Protein AF-A0A8T4S749-F1 (afdb_monomer)

Secondary structure (DSSP, 8-state):
-HHHHHHHHHHHHHIIIII---HHHHHHHHHHHHHHHHHHHHHHHHHHH--THHHHHHHHHHHHHHHHHHHHS-S--TTHHHHHHHHHHHT--

Structure (mmCIF, N/CA/C/O backbone):
data_AF-A0A8T4S749-F1
#
_entry.id   AF-A0A8T4S749-F1
#
loop_
_atom_site.group_PDB
_atom_site.id
_atom_site.type_symbol
_atom_site.label_atom_id
_atom_site.label_alt_id
_atom_site.label_comp_id
_atom_site.label_asym_id
_atom_site.label_entity_id
_atom_site.label_seq_id
_atom_site.pdbx_PDB_ins_code
_atom_site.Cartn_x
_atom_site.Cartn_y
_atom_site.Cartn_z
_atom_site.occupancy
_atom_site.B_iso_or_equiv
_atom_site.auth_seq_id
_atom_site.auth_comp_id
_atom_site.auth_asym_id
_atom_site.auth_atom_id
_atom_site.pdbx_PDB_model_num
ATOM 1 N N . MET A 1 1 ? 27.292 -13.403 -27.838 1.00 61.62 1 MET A N 1
ATOM 2 C CA . MET A 1 1 ? 27.454 -12.727 -26.529 1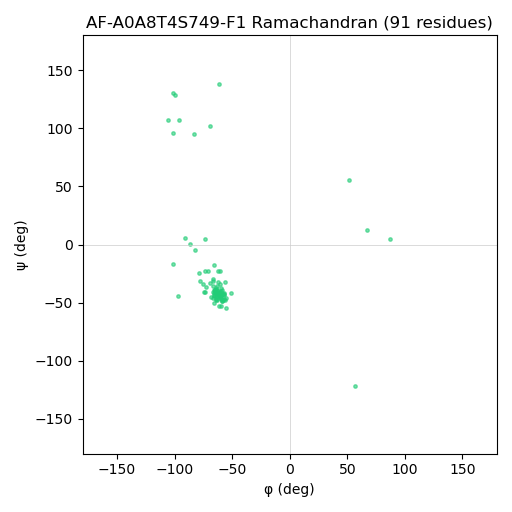.00 61.62 1 MET A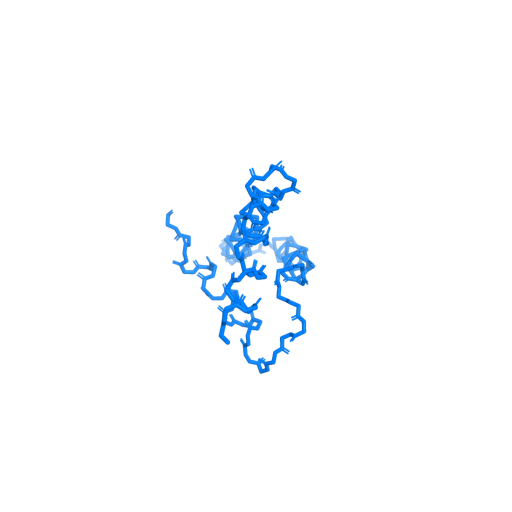 CA 1
ATOM 3 C C . MET A 1 1 ? 27.558 -11.206 -26.689 1.00 61.62 1 MET A C 1
ATOM 5 O O . MET A 1 1 ? 26.763 -10.487 -26.095 1.00 61.62 1 MET A O 1
ATOM 9 N N . GLU A 1 2 ? 28.415 -10.714 -27.589 1.00 74.44 2 GLU A N 1
ATOM 10 C CA . GLU A 1 2 ? 28.630 -9.277 -27.855 1.00 74.44 2 GLU A CA 1
ATOM 11 C C . GLU A 1 2 ? 27.381 -8.474 -28.255 1.00 74.44 2 GLU A C 1
ATOM 13 O O . GLU A 1 2 ? 27.172 -7.374 -27.750 1.00 74.44 2 GLU A O 1
ATOM 18 N N . LYS A 1 3 ? 26.496 -9.018 -29.109 1.00 81.50 3 LYS A N 1
ATOM 19 C CA . LYS A 1 3 ? 25.242 -8.333 -29.498 1.00 81.50 3 LYS A CA 1
ATOM 20 C C . LYS A 1 3 ? 24.321 -8.048 -28.304 1.00 81.50 3 LYS A C 1
ATOM 22 O O . LYS A 1 3 ? 23.644 -7.023 -28.283 1.00 81.50 3 LYS A O 1
ATOM 27 N N . ARG A 1 4 ? 24.304 -8.935 -27.301 1.00 85.19 4 ARG A N 1
ATOM 28 C CA . ARG A 1 4 ? 23.468 -8.785 -26.098 1.00 85.19 4 ARG A CA 1
ATOM 29 C C . ARG A 1 4 ? 24.041 -7.714 -25.171 1.00 85.19 4 ARG A C 1
ATOM 31 O O . ARG A 1 4 ? 23.285 -6.890 -24.673 1.00 85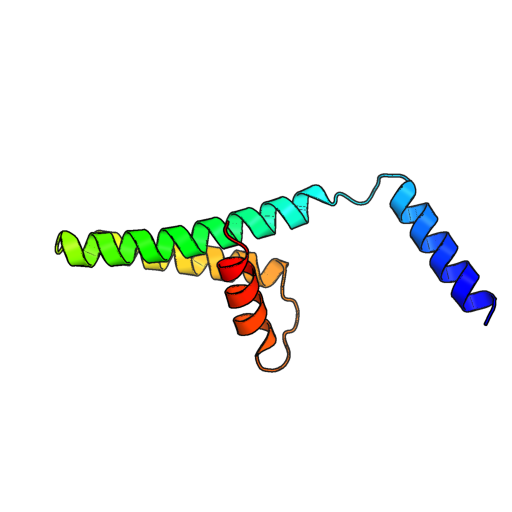.19 4 ARG A O 1
ATOM 38 N N . ILE A 1 5 ? 25.366 -7.690 -25.019 1.00 88.94 5 ILE A N 1
ATOM 39 C CA . ILE A 1 5 ? 26.089 -6.673 -24.244 1.00 88.94 5 ILE A CA 1
ATOM 40 C C . ILE A 1 5 ? 25.915 -5.287 -24.883 1.00 88.94 5 ILE A C 1
ATOM 42 O O . ILE A 1 5 ? 25.512 -4.353 -24.198 1.00 88.94 5 ILE A O 1
ATOM 46 N N . LYS A 1 6 ? 26.086 -5.160 -26.207 1.00 91.00 6 LYS A N 1
ATOM 47 C CA . LYS A 1 6 ? 25.843 -3.898 -26.934 1.00 91.00 6 LYS A CA 1
ATOM 48 C C . LYS A 1 6 ? 24.404 -3.392 -26.789 1.00 91.00 6 LYS A C 1
ATOM 50 O O . LYS A 1 6 ? 24.198 -2.195 -26.625 1.00 91.00 6 LYS A O 1
ATOM 55 N N . LYS A 1 7 ? 23.408 -4.287 -26.807 1.00 91.44 7 LYS A N 1
ATOM 56 C CA . LYS A 1 7 ? 21.997 -3.920 -26.583 1.00 91.44 7 LYS A CA 1
ATOM 57 C C . LYS A 1 7 ? 21.768 -3.359 -25.175 1.00 91.44 7 LYS A C 1
ATOM 59 O O . LYS A 1 7 ? 21.061 -2.368 -25.029 1.00 91.44 7 LYS A O 1
ATOM 64 N N . TRP A 1 8 ? 22.372 -3.973 -24.158 1.00 88.88 8 TRP A N 1
ATOM 65 C CA . TRP A 1 8 ? 22.305 -3.487 -22.777 1.00 88.88 8 TRP A CA 1
ATOM 66 C C . TRP A 1 8 ? 23.000 -2.136 -22.597 1.00 88.88 8 TRP A C 1
ATOM 68 O O . TRP A 1 8 ? 22.412 -1.243 -21.998 1.00 88.88 8 TRP A O 1
ATOM 78 N N . LEU A 1 9 ? 24.194 -1.961 -23.172 1.00 88.31 9 LEU A N 1
ATOM 79 C CA . LEU A 1 9 ? 24.923 -0.689 -23.140 1.00 88.31 9 LEU A CA 1
ATOM 80 C C . LEU A 1 9 ? 24.120 0.443 -23.788 1.00 88.31 9 LEU A C 1
ATOM 82 O O . LEU A 1 9 ? 23.985 1.507 -23.196 1.00 88.31 9 LEU A O 1
ATOM 86 N N . LYS A 1 10 ? 23.500 0.185 -24.945 1.00 87.56 10 LYS A N 1
ATOM 87 C CA . LYS A 1 10 ? 22.642 1.165 -25.620 1.00 87.56 10 LYS A CA 1
ATOM 88 C C . LYS A 1 10 ? 21.429 1.559 -24.770 1.00 87.56 10 LYS A C 1
ATOM 90 O O . LYS A 1 10 ? 21.116 2.738 -24.661 1.00 87.56 10 LYS A O 1
ATOM 95 N N . LYS A 1 11 ? 20.787 0.588 -24.110 1.00 81.44 11 LYS A N 1
ATOM 96 C CA . LYS A 1 11 ? 19.668 0.853 -23.193 1.00 81.44 11 LYS A CA 1
ATOM 97 C C . LYS A 1 11 ? 20.119 1.660 -21.968 1.00 81.44 11 LYS A C 1
ATOM 99 O O . LYS A 1 11 ? 19.416 2.568 -21.545 1.00 81.44 11 LYS A O 1
ATOM 104 N N . ALA A 1 12 ? 21.300 1.367 -21.423 1.00 83.12 12 ALA A N 1
ATOM 105 C CA . ALA A 1 12 ? 21.877 2.127 -20.316 1.00 83.12 12 ALA A CA 1
ATOM 106 C C . ALA A 1 12 ? 22.217 3.575 -20.718 1.00 83.12 12 ALA A C 1
ATOM 108 O O . ALA A 1 12 ? 21.974 4.500 -19.947 1.00 83.12 12 ALA A O 1
ATOM 109 N N . GLU A 1 13 ? 22.733 3.790 -21.930 1.00 83.25 13 GLU A N 1
ATOM 110 C CA . GLU A 1 13 ? 22.954 5.131 -22.485 1.00 83.25 13 GLU A CA 1
ATOM 111 C C . GLU A 1 13 ? 21.645 5.893 -22.721 1.00 83.25 13 GLU A C 1
ATOM 113 O O . GLU A 1 13 ? 21.583 7.089 -22.453 1.00 83.25 13 GLU A O 1
ATOM 118 N N . GLU A 1 14 ? 20.590 5.224 -23.189 1.00 79.00 14 GLU A N 1
ATOM 119 C CA . GLU A 1 14 ? 19.259 5.823 -23.358 1.00 79.00 14 GLU A CA 1
ATOM 120 C C . GLU A 1 14 ? 18.649 6.258 -22.017 1.00 79.00 14 GLU A C 1
ATOM 122 O O . GLU A 1 14 ? 18.089 7.349 -21.933 1.00 79.00 14 GLU A O 1
ATOM 127 N N . VAL A 1 15 ? 18.829 5.470 -20.951 1.00 75.12 15 VAL A N 1
ATOM 128 C CA . VAL A 1 15 ? 18.414 5.840 -19.585 1.00 75.12 15 VAL A CA 1
ATOM 129 C C . VAL A 1 15 ? 19.220 7.034 -19.061 1.00 75.12 15 VAL A C 1
ATOM 131 O O . VAL A 1 15 ? 18.648 7.964 -18.497 1.00 75.12 15 VAL A O 1
ATOM 134 N N . LYS A 1 16 ? 20.538 7.068 -19.309 1.00 73.00 16 LYS A N 1
ATOM 135 C CA . LYS A 1 16 ? 21.408 8.195 -18.922 1.00 73.00 16 LYS A CA 1
ATOM 136 C C . LYS A 1 16 ? 21.045 9.521 -19.595 1.00 73.00 16 LYS A C 1
ATOM 138 O O . LYS A 1 16 ? 21.388 10.568 -19.060 1.00 73.00 16 LYS A O 1
ATOM 143 N N . LYS A 1 17 ? 20.358 9.502 -20.743 1.00 75.50 17 LYS A N 1
ATOM 144 C CA . LYS A 1 17 ? 19.946 10.714 -21.477 1.00 75.50 17 LYS A CA 1
ATOM 145 C C . LYS A 1 17 ? 18.788 11.487 -20.824 1.00 75.50 17 LYS A C 1
ATOM 147 O O . LYS A 1 17 ? 18.346 12.473 -21.399 1.00 75.50 17 LYS A O 1
ATOM 152 N N . GLY A 1 18 ? 18.324 11.084 -19.638 1.00 60.72 18 GLY A N 1
ATOM 153 C CA . GLY A 1 18 ? 17.464 11.912 -18.779 1.00 60.72 18 GLY A CA 1
ATOM 154 C C . GLY A 1 18 ? 15.960 11.815 -19.043 1.00 60.72 18 GLY A C 1
ATOM 155 O O . GLY A 1 18 ? 15.190 12.506 -18.391 1.00 60.72 18 GLY A O 1
ATOM 156 N N . ASN A 1 19 ? 15.520 10.938 -19.950 1.00 62.56 19 ASN A N 1
ATOM 157 C CA . ASN A 1 19 ? 14.094 10.759 -20.259 1.00 62.56 19 ASN A CA 1
ATOM 158 C C . ASN A 1 19 ? 13.373 9.750 -19.343 1.00 62.56 19 ASN A C 1
ATOM 160 O O . ASN A 1 19 ? 12.185 9.498 -19.543 1.00 62.56 19 ASN A O 1
ATOM 164 N N . LEU A 1 20 ? 14.070 9.141 -18.375 1.00 68.25 20 LEU A N 1
ATOM 165 C CA . LEU A 1 20 ? 13.475 8.215 -17.411 1.00 68.25 20 LEU A CA 1
ATOM 166 C C . LEU A 1 20 ? 13.361 8.900 -16.047 1.00 68.25 20 LEU A C 1
ATOM 168 O O . LEU A 1 20 ? 14.362 9.104 -15.363 1.00 68.25 20 LEU A O 1
ATOM 172 N N . ASP A 1 21 ? 12.136 9.252 -15.674 1.00 69.56 21 ASP A N 1
ATOM 173 C CA . ASP A 1 21 ? 11.831 9.880 -14.393 1.00 69.56 21 ASP A CA 1
ATOM 174 C C . ASP A 1 21 ? 11.691 8.819 -13.294 1.00 69.56 21 ASP A C 1
ATOM 176 O O . ASP A 1 21 ? 10.631 8.216 -13.123 1.00 69.56 21 ASP A O 1
ATOM 180 N N . LEU A 1 22 ? 12.790 8.579 -12.579 1.00 73.50 22 LEU A N 1
ATOM 181 C CA . LEU A 1 22 ? 12.857 7.624 -11.470 1.00 73.50 22 LEU A CA 1
ATOM 182 C C . LEU A 1 22 ? 12.098 8.111 -10.224 1.00 73.50 22 LEU A C 1
ATOM 184 O O . LEU A 1 22 ? 11.663 7.289 -9.422 1.00 73.50 22 LEU A O 1
ATOM 188 N N . SER A 1 23 ? 11.893 9.426 -10.083 1.00 83.00 23 SER A N 1
ATOM 189 C CA . SER A 1 23 ? 11.259 10.011 -8.894 1.00 83.00 23 SER A CA 1
ATOM 190 C C . SER A 1 23 ? 9.789 9.613 -8.763 1.00 83.00 23 SER A C 1
ATOM 192 O O . SER A 1 23 ? 9.285 9.408 -7.664 1.00 83.00 23 SER A O 1
ATOM 194 N N . ARG A 1 24 ? 9.104 9.397 -9.891 1.00 85.38 24 ARG A N 1
ATOM 195 C CA . ARG A 1 24 ? 7.682 9.024 -9.909 1.00 85.38 24 ARG A CA 1
ATOM 196 C C . ARG A 1 24 ? 7.398 7.672 -9.266 1.00 85.38 24 ARG A C 1
ATOM 198 O O . ARG A 1 24 ? 6.354 7.515 -8.633 1.00 85.38 24 ARG A O 1
ATOM 205 N N . ASP A 1 25 ? 8.286 6.701 -9.457 1.00 86.44 25 ASP A N 1
ATOM 206 C CA . ASP A 1 25 ? 8.120 5.359 -8.894 1.00 86.44 25 ASP A CA 1
ATOM 207 C C . ASP A 1 25 ? 8.488 5.337 -7.399 1.00 86.44 25 ASP A C 1
ATOM 209 O O . ASP A 1 25 ? 7.864 4.620 -6.609 1.00 86.44 25 ASP A O 1
ATOM 213 N N . GLU A 1 26 ? 9.437 6.181 -6.987 1.00 89.69 26 GLU A N 1
ATOM 214 C CA . GLU A 1 26 ? 9.758 6.428 -5.577 1.00 89.69 26 GLU A CA 1
ATOM 215 C C . GLU A 1 26 ? 8.582 7.103 -4.852 1.00 89.69 26 GLU A C 1
ATOM 217 O O . GLU A 1 26 ? 8.107 6.584 -3.839 1.00 89.69 26 GLU A O 1
ATOM 222 N N . ASP A 1 27 ? 8.031 8.180 -5.417 1.00 93.00 27 ASP A N 1
ATOM 223 C CA . ASP A 1 27 ? 6.853 8.882 -4.893 1.00 93.00 27 ASP A CA 1
ATOM 224 C C . ASP A 1 27 ? 5.650 7.945 -4.756 1.00 93.00 27 ASP A C 1
ATOM 226 O O . ASP A 1 27 ? 4.937 7.959 -3.747 1.00 93.00 27 ASP A O 1
ATOM 230 N N . LEU A 1 28 ? 5.426 7.087 -5.757 1.00 93.81 28 LEU A N 1
ATOM 231 C CA . LEU A 1 28 ? 4.374 6.075 -5.715 1.00 93.81 28 LEU A CA 1
ATOM 232 C C . LEU A 1 28 ? 4.586 5.090 -4.558 1.00 93.81 28 LEU A C 1
ATOM 234 O O . LEU A 1 28 ? 3.625 4.748 -3.862 1.00 93.81 28 LEU A O 1
ATOM 238 N N . SER A 1 29 ? 5.825 4.650 -4.338 1.00 93.38 29 SER A N 1
ATOM 239 C CA . SER A 1 29 ? 6.177 3.725 -3.258 1.00 93.38 29 SER A CA 1
ATOM 240 C C . SER A 1 29 ? 5.920 4.355 -1.887 1.00 93.38 29 SER A C 1
ATOM 242 O O . SER A 1 29 ? 5.222 3.761 -1.062 1.00 93.38 29 SER A O 1
ATOM 244 N N . ILE A 1 30 ? 6.372 5.597 -1.682 1.00 94.19 30 ILE A N 1
ATOM 245 C CA . ILE A 1 30 ? 6.146 6.370 -0.450 1.00 94.19 30 ILE A CA 1
ATOM 246 C C . ILE A 1 30 ? 4.648 6.604 -0.221 1.00 94.19 30 ILE A C 1
ATOM 248 O O . ILE A 1 30 ? 4.147 6.441 0.894 1.00 94.19 30 ILE A O 1
ATOM 252 N N . ALA A 1 31 ? 3.892 6.933 -1.270 1.00 95.44 31 ALA A N 1
ATOM 253 C CA . ALA A 1 31 ? 2.450 7.115 -1.164 1.00 95.44 31 ALA A CA 1
ATOM 254 C C . ALA A 1 31 ? 1.743 5.827 -0.706 1.00 95.44 31 ALA A C 1
ATOM 256 O O . ALA A 1 31 ? 0.877 5.879 0.169 1.00 95.44 31 ALA A O 1
ATOM 257 N N . ILE A 1 32 ? 2.109 4.663 -1.259 1.00 96.00 32 ILE A N 1
ATOM 258 C CA . ILE A 1 32 ? 1.556 3.355 -0.859 1.00 96.00 32 ILE A CA 1
ATOM 259 C C . ILE A 1 32 ? 1.903 3.031 0.593 1.00 96.00 32 ILE A C 1
ATOM 261 O O . ILE A 1 32 ? 1.017 2.601 1.333 1.00 96.00 32 ILE A O 1
ATOM 265 N N . MET A 1 33 ? 3.149 3.270 1.003 1.00 95.75 33 MET A N 1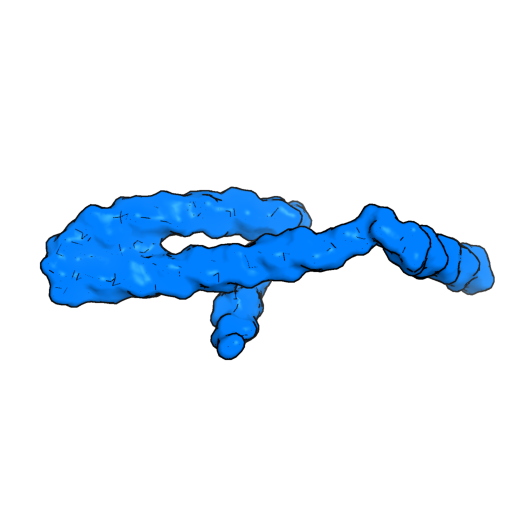
ATOM 266 C CA . MET A 1 33 ? 3.609 3.119 2.385 1.00 95.75 33 MET A CA 1
ATOM 267 C C . MET A 1 33 ? 2.739 3.948 3.340 1.00 95.75 33 MET A C 1
ATOM 269 O O . MET A 1 33 ? 2.075 3.397 4.219 1.00 95.75 33 MET A O 1
ATOM 273 N N . ASN A 1 34 ? 2.611 5.249 3.081 1.00 95.81 34 ASN A N 1
ATOM 274 C CA . ASN A 1 34 ? 1.795 6.149 3.895 1.00 95.81 34 ASN A CA 1
ATOM 275 C C . ASN A 1 34 ? 0.319 5.730 3.949 1.00 95.81 34 ASN A C 1
ATOM 277 O O . ASN A 1 34 ? -0.312 5.825 5.000 1.00 95.81 34 ASN A O 1
ATOM 281 N N . MET A 1 35 ? -0.243 5.223 2.849 1.00 97.38 35 MET A N 1
ATOM 282 C CA . MET A 1 35 ? -1.614 4.706 2.842 1.00 97.38 35 MET A CA 1
ATOM 283 C C . MET A 1 35 ? -1.784 3.467 3.730 1.00 97.38 35 MET A C 1
ATOM 285 O O . MET A 1 35 ? -2.799 3.369 4.415 1.00 97.38 35 MET A O 1
ATOM 289 N N . VAL A 1 36 ? -0.813 2.544 3.767 1.00 96.38 36 VAL A N 1
ATOM 290 C CA . VAL A 1 36 ? -0.843 1.407 4.708 1.00 96.38 36 VAL A CA 1
ATOM 291 C C . VAL A 1 36 ? -0.852 1.912 6.152 1.00 96.38 36 VAL A C 1
ATOM 293 O O . VAL A 1 36 ? -1.692 1.474 6.936 1.00 96.38 36 VAL A O 1
ATOM 296 N N . SER A 1 37 ? 0.006 2.881 6.481 1.00 96.00 37 SER A N 1
ATOM 297 C CA . SER A 1 37 ? 0.027 3.504 7.810 1.00 96.00 37 SER A CA 1
ATOM 298 C C . SER A 1 37 ? -1.304 4.167 8.162 1.00 96.00 37 SER A C 1
ATOM 300 O O . SER A 1 37 ? -1.800 3.998 9.273 1.00 96.00 37 SER A O 1
ATOM 302 N N . LEU A 1 38 ? -1.926 4.893 7.230 1.00 97.44 38 LEU A N 1
ATOM 303 C CA . LEU A 1 38 ? -3.234 5.517 7.454 1.00 97.44 38 LEU A CA 1
ATOM 304 C C . LEU A 1 38 ? -4.331 4.483 7.736 1.00 97.44 38 LEU A C 1
ATOM 306 O O . LEU A 1 38 ? -5.157 4.707 8.618 1.00 97.44 38 LEU A O 1
ATOM 310 N N . GLU A 1 39 ? -4.340 3.347 7.030 1.00 97.62 39 GLU A N 1
ATOM 311 C CA . GLU A 1 39 ? -5.293 2.262 7.303 1.00 97.62 39 GLU A CA 1
ATOM 312 C C . GLU A 1 39 ? -5.190 1.765 8.753 1.00 97.62 39 GLU A C 1
ATOM 314 O O . GLU A 1 39 ? -6.214 1.571 9.408 1.00 97.62 39 GLU A O 1
ATOM 319 N N . GLU A 1 40 ? -3.973 1.592 9.269 1.00 96.38 40 GLU A N 1
ATOM 320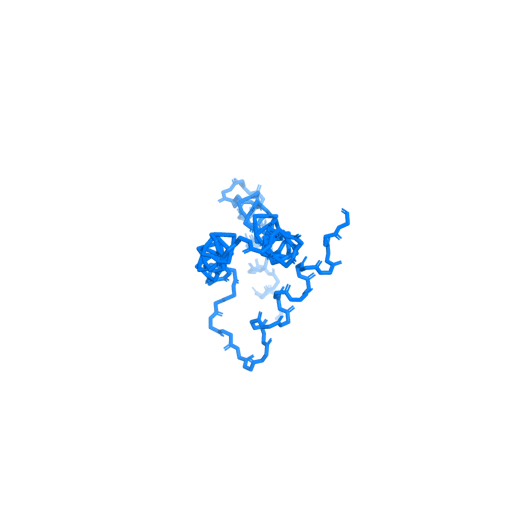 C CA . GLU A 1 40 ? -3.731 1.175 10.653 1.00 96.38 40 GLU A CA 1
ATOM 321 C C . GLU A 1 40 ? -4.183 2.244 11.662 1.00 96.38 40 GLU A C 1
ATOM 323 O O . GLU A 1 40 ? -4.915 1.946 12.610 1.00 96.38 40 GLU A O 1
ATOM 328 N N . HIS A 1 41 ? -3.835 3.512 11.422 1.00 97.62 41 HIS A N 1
ATOM 329 C CA . HIS A 1 41 ? -4.225 4.620 12.297 1.00 97.62 41 HIS A CA 1
ATOM 330 C C . HIS A 1 41 ? -5.742 4.802 12.361 1.00 97.62 41 HIS A C 1
ATOM 332 O O . HIS A 1 41 ? -6.291 4.988 13.451 1.00 97.62 41 HIS A O 1
ATOM 338 N N . PHE A 1 42 ? -6.442 4.716 11.229 1.00 98.56 42 PHE A N 1
ATOM 339 C CA . PHE A 1 42 ? -7.900 4.802 11.212 1.00 98.56 42 PHE A CA 1
ATOM 340 C C . PHE A 1 42 ? -8.553 3.630 11.938 1.00 98.56 42 PHE A C 1
ATOM 342 O O . PHE A 1 42 ? -9.500 3.845 12.693 1.00 98.56 42 PHE A O 1
ATOM 349 N N . TYR A 1 43 ? -8.019 2.416 11.783 1.00 98.31 43 TYR A N 1
ATOM 350 C CA . TYR A 1 43 ? -8.511 1.255 12.518 1.00 98.31 43 TYR A CA 1
ATOM 351 C C . TYR A 1 43 ? -8.380 1.461 14.029 1.00 98.31 43 TYR A C 1
ATOM 353 O O . TYR A 1 43 ? -9.366 1.363 14.761 1.00 98.31 43 TYR A O 1
ATOM 361 N N . PHE A 1 44 ? -7.187 1.816 14.510 1.00 98.38 44 PHE A N 1
ATOM 362 C CA . PHE A 1 44 ? -6.978 2.050 15.938 1.00 98.38 44 PHE A CA 1
ATOM 363 C C . PHE A 1 44 ? -7.801 3.217 16.469 1.00 98.38 44 PHE A C 1
ATOM 365 O O . PHE A 1 44 ? -8.285 3.152 17.596 1.00 98.38 44 PHE A O 1
ATOM 372 N N . THR A 1 45 ? -7.988 4.270 15.676 1.00 98.50 45 THR A N 1
ATOM 373 C CA . THR A 1 45 ? -8.822 5.408 16.073 1.00 98.50 45 THR A CA 1
ATOM 374 C C . THR A 1 45 ? -10.283 4.990 16.204 1.00 98.50 45 THR A C 1
ATOM 376 O O . THR A 1 45 ? -10.902 5.315 17.216 1.00 98.50 45 THR A O 1
ATOM 379 N N . ALA A 1 46 ? -10.818 4.203 15.264 1.00 98.44 46 ALA A N 1
ATOM 380 C CA . ALA A 1 46 ? -12.161 3.635 15.375 1.00 98.44 46 ALA A CA 1
ATOM 381 C C . ALA A 1 46 ? -12.313 2.814 16.664 1.00 98.44 46 ALA A C 1
ATOM 383 O O . ALA A 1 46 ? -13.240 3.043 17.431 1.00 98.44 46 ALA A O 1
ATOM 384 N N . MET A 1 47 ? -11.358 1.924 16.955 1.00 98.12 47 MET A N 1
ATOM 385 C CA . MET A 1 47 ? -11.410 1.067 18.147 1.00 98.12 47 MET A CA 1
ATOM 386 C C . MET A 1 47 ? -11.283 1.849 19.459 1.00 98.12 47 MET A C 1
ATOM 388 O O . MET A 1 47 ? -11.924 1.503 20.445 1.00 98.12 47 MET A O 1
ATOM 392 N N . LYS A 1 48 ? -10.475 2.915 19.484 1.00 98.44 48 LYS A N 1
ATOM 393 C CA . LYS A 1 48 ? -10.297 3.764 20.673 1.00 98.44 48 LYS A CA 1
ATOM 394 C C . LYS A 1 48 ? -11.481 4.694 20.926 1.00 98.44 48 LYS A C 1
ATOM 396 O O . LYS A 1 48 ? -11.760 5.013 22.074 1.00 98.44 48 LYS A O 1
ATOM 401 N N . THR A 1 49 ? -12.128 5.174 19.865 1.00 98.19 49 THR A N 1
ATOM 402 C CA . THR A 1 49 ? -13.181 6.200 19.959 1.00 98.19 49 THR A CA 1
ATOM 403 C C . THR A 1 49 ? -14.594 5.636 19.853 1.00 98.19 49 THR A C 1
ATOM 405 O O . THR A 1 49 ? -15.542 6.336 20.191 1.00 98.19 49 THR A O 1
ATOM 408 N N . GLY A 1 50 ? -14.752 4.405 19.360 1.00 98.06 50 GLY A N 1
ATOM 409 C CA . GLY A 1 50 ? -16.051 3.824 19.016 1.00 98.06 50 GLY A CA 1
ATOM 410 C C . GLY A 1 50 ? -16.738 4.505 17.826 1.00 98.06 50 GLY A C 1
ATOM 411 O O . GLY A 1 50 ? -17.929 4.304 17.621 1.00 98.06 50 GLY A O 1
ATOM 412 N N . ASN A 1 51 ? -16.027 5.346 17.065 1.00 97.88 51 ASN A N 1
ATOM 413 C CA . ASN A 1 51 ? -16.592 6.079 15.936 1.00 97.88 51 ASN A CA 1
ATOM 414 C C . ASN A 1 51 ? -16.323 5.351 14.611 1.00 97.88 51 ASN A C 1
ATOM 416 O O . ASN A 1 51 ? -15.208 5.379 14.080 1.00 97.88 51 ASN A O 1
ATOM 420 N N . ASP A 1 52 ? -17.375 4.761 14.047 1.00 97.69 52 ASP A N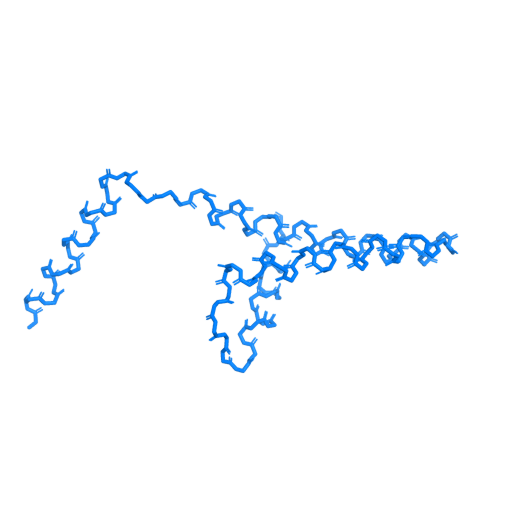 1
ATOM 421 C CA . ASP A 1 52 ? -17.312 3.979 12.809 1.00 97.69 52 ASP A CA 1
ATOM 422 C C . ASP A 1 52 ? -16.958 4.800 11.560 1.00 97.69 52 ASP A C 1
ATOM 424 O O . ASP A 1 52 ? -16.472 4.231 10.582 1.00 97.69 52 ASP A O 1
ATOM 428 N N . ASN A 1 53 ? -17.081 6.134 11.589 1.00 98.12 53 ASN A N 1
ATOM 429 C CA . ASN A 1 53 ? -16.675 6.985 10.461 1.00 98.12 53 ASN A CA 1
ATOM 430 C C . ASN A 1 53 ? -15.199 6.772 10.080 1.00 98.12 53 ASN A C 1
ATOM 432 O O . ASN A 1 53 ? -14.840 6.830 8.902 1.00 98.12 53 ASN A O 1
ATOM 436 N N . TYR A 1 54 ? -14.334 6.466 11.053 1.00 98.44 54 TYR A N 1
ATOM 437 C CA . TYR A 1 54 ? -12.931 6.155 10.777 1.00 98.44 54 TYR A CA 1
ATOM 438 C C . TYR A 1 54 ? -12.766 4.843 9.992 1.00 98.44 54 TYR A C 1
ATOM 440 O O . TYR A 1 54 ? -11.847 4.729 9.182 1.00 98.44 54 TYR A O 1
ATOM 448 N N . LEU A 1 55 ? -13.670 3.869 10.148 1.00 98.44 55 LEU A N 1
ATOM 449 C CA . LEU A 1 55 ? -13.661 2.647 9.339 1.00 98.44 55 LEU A CA 1
ATOM 450 C C . LEU A 1 55 ? -14.043 2.931 7.882 1.00 98.44 55 LEU A C 1
ATOM 452 O O . LEU A 1 55 ? -13.508 2.294 6.973 1.00 98.44 55 LEU A O 1
ATOM 456 N N . ASP A 1 56 ? -14.915 3.905 7.630 1.00 98.19 56 ASP A N 1
ATOM 457 C CA . ASP A 1 56 ? -15.256 4.324 6.267 1.00 98.19 56 ASP A CA 1
ATOM 458 C C . ASP A 1 56 ? -14.118 5.109 5.598 1.00 98.19 56 ASP A C 1
ATOM 460 O O . ASP A 1 56 ? -13.810 4.889 4.418 1.00 98.19 56 ASP A O 1
ATOM 464 N N . MET A 1 57 ? -13.400 5.939 6.363 1.00 98.19 57 MET A N 1
ATOM 465 C CA . MET A 1 57 ? -12.150 6.561 5.905 1.00 98.19 57 MET A CA 1
ATOM 466 C C . MET A 1 57 ? -11.092 5.504 5.565 1.00 98.19 57 MET A C 1
ATOM 468 O O . MET A 1 57 ? -10.490 5.548 4.490 1.00 98.19 57 MET A O 1
ATOM 472 N N . LEU A 1 58 ? -10.919 4.500 6.428 1.00 98.44 58 LEU A N 1
ATOM 473 C CA . LEU A 1 58 ? -10.029 3.363 6.197 1.00 98.44 58 LEU A CA 1
ATOM 474 C C . LEU A 1 58 ? -10.379 2.620 4.905 1.00 98.44 58 LEU A C 1
ATOM 476 O O . LEU A 1 58 ? -9.487 2.340 4.102 1.00 98.44 58 LEU A O 1
ATOM 480 N N . LYS A 1 59 ? -11.662 2.314 4.668 1.00 98.38 59 LYS A N 1
ATOM 481 C CA . LYS A 1 59 ? -12.108 1.665 3.422 1.00 98.38 59 LYS A CA 1
ATOM 482 C C . LYS A 1 59 ? -11.729 2.508 2.206 1.00 98.38 59 LYS A C 1
ATOM 484 O O . LYS A 1 59 ? -11.225 1.960 1.227 1.00 98.38 59 LYS A O 1
ATOM 489 N N . SER A 1 60 ? -11.918 3.823 2.283 1.00 98.19 60 SER A N 1
ATOM 490 C CA . SER A 1 60 ? -11.592 4.757 1.200 1.00 98.19 60 SER A CA 1
ATOM 491 C C . SER A 1 60 ? -10.093 4.771 0.884 1.00 98.19 60 SER A C 1
ATOM 493 O O . SER A 1 60 ? -9.704 4.605 -0.275 1.00 98.19 60 SER A O 1
ATOM 495 N N . ILE A 1 61 ? -9.240 4.870 1.910 1.00 98.38 61 ILE A N 1
ATOM 496 C CA . ILE A 1 61 ? -7.782 4.783 1.741 1.00 98.38 61 ILE A CA 1
ATOM 497 C C . ILE A 1 61 ? -7.370 3.426 1.179 1.00 98.38 61 ILE A C 1
ATOM 499 O O . ILE A 1 61 ? -6.556 3.370 0.260 1.00 98.38 61 ILE A O 1
ATOM 503 N N . ARG A 1 62 ? -7.976 2.331 1.647 1.00 98.38 62 ARG A N 1
ATOM 504 C CA . ARG A 1 62 ? -7.676 0.990 1.140 1.00 98.38 62 ARG A CA 1
ATOM 505 C C . ARG A 1 62 ? -7.961 0.845 -0.347 1.00 98.38 62 ARG A C 1
ATOM 507 O O . ARG A 1 62 ? -7.156 0.250 -1.064 1.00 98.38 62 ARG A O 1
ATOM 514 N N . GLN A 1 63 ? -9.066 1.407 -0.833 1.00 98.38 63 GLN A N 1
ATOM 515 C CA . GLN A 1 63 ? -9.366 1.409 -2.266 1.00 98.38 63 GLN A CA 1
ATOM 516 C C . GLN A 1 63 ? -8.343 2.227 -3.061 1.00 98.38 63 GLN A C 1
ATOM 518 O O . GLN A 1 63 ? -7.888 1.787 -4.122 1.00 98.38 63 GLN A O 1
ATOM 523 N N . LEU A 1 64 ? -7.921 3.379 -2.533 1.00 98.00 64 LEU A N 1
ATOM 524 C CA . LEU A 1 64 ? -6.878 4.189 -3.156 1.00 98.00 64 LEU A CA 1
ATOM 525 C C . LEU A 1 64 ? -5.532 3.450 -3.194 1.00 98.00 64 LEU A C 1
ATOM 527 O O . LEU A 1 64 ? -4.903 3.402 -4.253 1.00 98.00 64 LEU A O 1
ATOM 531 N N . ARG A 1 65 ? -5.136 2.793 -2.096 1.00 97.69 65 ARG A N 1
ATOM 532 C CA . ARG A 1 65 ? -3.919 1.973 -2.024 1.00 97.69 65 ARG A CA 1
ATOM 533 C C . ARG A 1 65 ? -3.944 0.857 -3.053 1.00 97.69 65 ARG A C 1
ATOM 535 O O . ARG A 1 65 ? -2.963 0.681 -3.764 1.00 97.69 65 ARG A O 1
ATOM 542 N N . ILE A 1 66 ? -5.053 0.121 -3.169 1.00 96.50 66 ILE A N 1
ATOM 543 C CA . ILE A 1 66 ? -5.205 -0.939 -4.176 1.00 96.50 66 ILE A CA 1
ATOM 544 C C . ILE A 1 66 ? -5.012 -0.356 -5.578 1.00 96.50 66 ILE A C 1
ATOM 546 O O . ILE A 1 66 ? -4.242 -0.901 -6.365 1.00 96.50 66 ILE A O 1
ATOM 550 N N . LYS A 1 67 ? -5.661 0.773 -5.888 1.00 97.00 67 LYS A N 1
ATOM 551 C CA . LYS A 1 67 ? -5.532 1.444 -7.19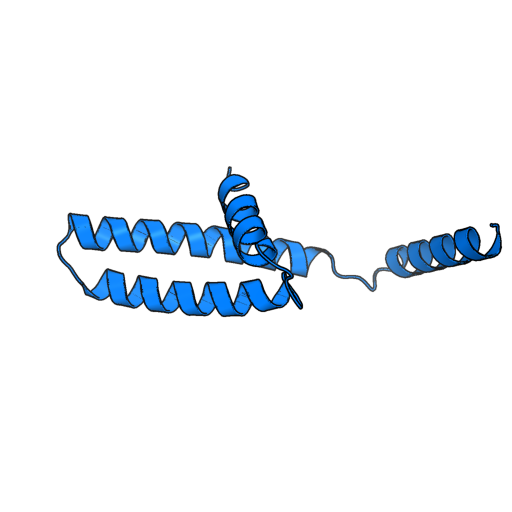0 1.00 97.00 67 LYS A CA 1
ATOM 552 C C . LYS A 1 67 ? -4.091 1.865 -7.489 1.00 97.00 67 LYS A C 1
ATOM 554 O O . LYS A 1 67 ? -3.659 1.726 -8.630 1.00 97.00 67 LYS A O 1
ATOM 559 N N . MET A 1 68 ? -3.360 2.369 -6.496 1.00 96.56 68 MET A N 1
ATOM 560 C CA . MET A 1 68 ? -1.959 2.765 -6.661 1.00 96.56 68 MET A CA 1
ATOM 561 C C . MET A 1 68 ? -1.025 1.559 -6.764 1.00 96.56 68 MET A C 1
ATOM 563 O O . MET A 1 68 ? -0.172 1.537 -7.644 1.00 96.56 68 MET A O 1
ATOM 567 N N . LEU A 1 69 ? -1.241 0.510 -5.969 1.00 95.50 69 LEU A N 1
ATOM 568 C CA . LEU A 1 69 ? -0.438 -0.712 -6.015 1.00 95.50 69 LEU A CA 1
ATOM 569 C C . LEU A 1 69 ? -0.548 -1.425 -7.373 1.00 95.50 69 LEU A C 1
ATOM 571 O O . LEU A 1 69 ? 0.454 -1.943 -7.853 1.00 95.50 69 LEU A O 1
ATOM 575 N N . LYS A 1 70 ? -1.705 -1.351 -8.058 1.00 95.44 70 LYS A N 1
ATOM 576 C CA . LYS A 1 70 ? -1.868 -1.850 -9.445 1.00 95.44 70 LYS A CA 1
ATOM 577 C C . LYS A 1 70 ? -0.946 -1.168 -10.457 1.00 95.44 70 LYS A C 1
ATOM 579 O O . LYS A 1 70 ? -0.721 -1.725 -11.525 1.00 95.44 70 LYS A O 1
ATOM 584 N N . LYS A 1 71 ? -0.454 0.041 -10.165 1.00 93.75 71 LYS A N 1
ATOM 585 C CA . LYS A 1 71 ? 0.507 0.736 -11.033 1.00 93.75 71 LYS A CA 1
ATOM 586 C C . LYS A 1 71 ? 1.929 0.203 -10.870 1.00 93.75 71 LYS A C 1
ATOM 588 O O . LYS A 1 71 ? 2.711 0.340 -11.798 1.00 93.75 71 LYS A O 1
ATOM 593 N N . MET A 1 72 ? 2.239 -0.383 -9.713 1.00 91.00 72 MET A N 1
ATOM 594 C CA . MET A 1 72 ? 3.562 -0.917 -9.389 1.00 91.00 72 MET A CA 1
ATOM 595 C C . MET A 1 72 ? 3.649 -2.426 -9.648 1.00 91.00 72 MET A C 1
ATOM 597 O O . MET A 1 72 ? 4.613 -2.903 -10.233 1.00 91.00 72 MET A O 1
ATOM 601 N N . VAL A 1 73 ? 2.628 -3.182 -9.234 1.00 93.38 73 VAL A N 1
ATOM 602 C CA . VAL A 1 73 ? 2.561 -4.639 -9.387 1.00 93.38 73 VAL A CA 1
ATOM 603 C C . VAL A 1 73 ? 1.651 -4.973 -10.564 1.00 93.38 73 VAL A C 1
ATOM 605 O O . VAL A 1 73 ? 0.423 -5.006 -10.439 1.00 93.38 73 VAL A O 1
ATOM 608 N N . THR A 1 74 ? 2.259 -5.193 -11.726 1.00 91.62 74 THR A N 1
ATOM 609 C CA . THR A 1 74 ? 1.553 -5.506 -12.973 1.00 91.62 74 THR A CA 1
ATOM 610 C C . THR A 1 74 ? 1.584 -7.002 -13.254 1.00 91.62 74 THR A C 1
ATOM 612 O O . THR A 1 74 ? 2.665 -7.577 -13.298 1.00 91.62 74 THR A O 1
ATOM 615 N N . ASN A 1 75 ? 0.418 -7.601 -13.518 1.00 92.75 75 ASN A N 1
ATOM 616 C CA . ASN A 1 75 ? 0.256 -9.038 -13.787 1.00 92.75 75 ASN A CA 1
ATOM 617 C C . ASN A 1 75 ? 0.903 -9.943 -12.718 1.00 92.75 75 ASN A C 1
ATOM 619 O O . ASN A 1 75 ? 1.741 -10.769 -13.076 1.00 92.75 75 ASN A O 1
ATOM 623 N N . PRO A 1 76 ? 0.539 -9.781 -11.430 1.00 92.81 76 PRO A N 1
ATOM 624 C CA . PRO A 1 76 ? 1.133 -10.577 -10.366 1.00 92.81 76 PRO A CA 1
ATOM 625 C C . PRO A 1 76 ? 0.859 -12.071 -10.551 1.00 92.81 76 PRO A C 1
ATOM 627 O O . PRO A 1 76 ? -0.281 -12.459 -10.825 1.00 92.81 76 PRO A O 1
ATOM 630 N N . GLU A 1 77 ? 1.870 -12.899 -10.312 1.00 95.56 77 GLU A N 1
ATOM 631 C CA . GLU A 1 77 ? 1.727 -14.349 -10.182 1.00 95.56 77 GLU A CA 1
ATOM 632 C C . GLU A 1 77 ? 1.756 -14.758 -8.700 1.00 95.56 77 GLU A C 1
ATOM 634 O O . GLU A 1 77 ? 2.616 -14.335 -7.927 1.00 95.56 77 GLU A O 1
ATOM 639 N N . GLY A 1 78 ? 0.786 -15.572 -8.271 1.00 94.12 78 GLY A N 1
ATOM 640 C CA . GLY A 1 78 ? 0.697 -16.037 -6.884 1.00 94.12 78 GLY A CA 1
ATOM 641 C C . GLY A 1 78 ? 0.636 -14.895 -5.857 1.00 94.12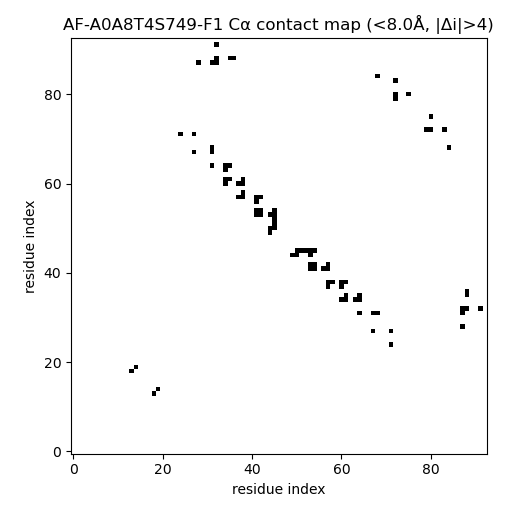 78 GLY A C 1
ATOM 642 O O . GLY A 1 78 ? -0.264 -14.056 -5.890 1.00 94.12 78 GLY A O 1
ATOM 643 N N . GLU A 1 79 ? 1.595 -14.878 -4.927 1.00 95.19 79 GLU A N 1
ATOM 644 C CA . GLU A 1 79 ? 1.619 -13.982 -3.759 1.00 95.19 79 GLU A CA 1
ATOM 645 C C . GLU A 1 79 ? 2.363 -12.656 -3.988 1.00 95.19 79 GLU A C 1
ATOM 647 O O . GLU A 1 79 ? 2.518 -11.872 -3.049 1.00 95.19 79 GLU A O 1
ATOM 652 N N . GLU A 1 80 ? 2.812 -12.358 -5.212 1.00 94.75 80 GLU A N 1
ATOM 653 C CA . GLU A 1 80 ? 3.586 -11.143 -5.524 1.00 94.75 80 GLU A CA 1
ATOM 654 C C . GLU A 1 80 ? 2.912 -9.866 -5.014 1.00 94.75 80 GLU A C 1
ATOM 656 O O . GLU A 1 80 ? 3.552 -9.012 -4.403 1.00 94.75 80 GLU A O 1
ATOM 661 N N . TRP A 1 81 ? 1.591 -9.775 -5.165 1.00 94.88 81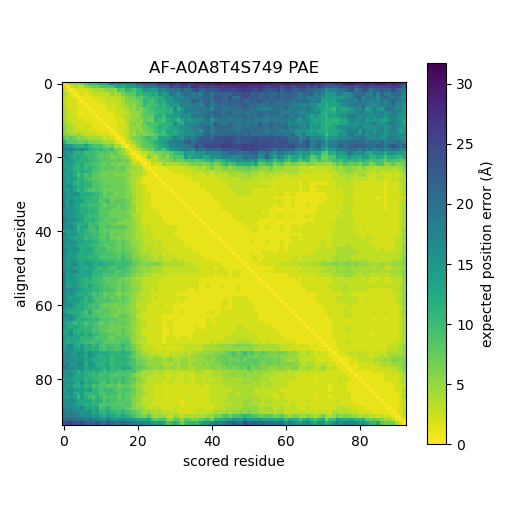 TRP A N 1
ATOM 662 C CA . TRP A 1 81 ? 0.808 -8.645 -4.673 1.00 94.88 81 TRP A CA 1
ATOM 663 C C . TRP A 1 81 ? 0.934 -8.445 -3.156 1.00 94.88 81 TRP A C 1
ATOM 665 O O . TRP A 1 81 ? 1.158 -7.331 -2.665 1.00 94.88 81 TRP A O 1
ATOM 675 N N . CYS A 1 82 ? 0.768 -9.530 -2.398 1.00 93.81 82 CYS A N 1
ATOM 676 C CA . CYS A 1 82 ? 0.852 -9.520 -0.945 1.00 93.81 82 CYS A CA 1
ATOM 677 C C . CYS A 1 82 ? 2.286 -9.241 -0.494 1.00 93.81 82 CYS A C 1
ATOM 679 O O . CYS A 1 82 ? 2.486 -8.386 0.370 1.00 93.81 82 CYS A O 1
ATOM 681 N N . ILE A 1 83 ? 3.269 -9.894 -1.116 1.00 95.19 83 ILE A N 1
ATOM 682 C CA . ILE A 1 83 ? 4.696 -9.716 -0.836 1.00 95.19 83 ILE A CA 1
ATOM 683 C C . ILE A 1 83 ? 5.107 -8.260 -1.059 1.00 95.19 83 ILE A C 1
ATOM 685 O O . ILE A 1 83 ? 5.692 -7.668 -0.157 1.00 95.19 83 ILE A O 1
ATOM 689 N N . SER A 1 84 ? 4.744 -7.637 -2.187 1.00 94.38 84 SER A N 1
ATOM 690 C CA . SER A 1 84 ? 5.066 -6.227 -2.451 1.00 94.38 84 SER A CA 1
ATOM 691 C C . SER A 1 84 ? 4.467 -5.294 -1.402 1.00 94.38 84 SER A C 1
ATOM 693 O O . SER A 1 84 ? 5.155 -4.406 -0.903 1.00 94.38 84 SER A O 1
ATOM 695 N N . LYS A 1 85 ? 3.203 -5.511 -1.014 1.00 94.19 85 LYS A N 1
ATOM 696 C CA . LYS A 1 85 ? 2.558 -4.741 0.060 1.00 94.19 85 LYS A CA 1
ATOM 697 C C . LYS A 1 85 ? 3.311 -4.897 1.386 1.00 94.19 85 LYS A C 1
ATOM 699 O O . LYS A 1 85 ? 3.538 -3.902 2.066 1.00 94.19 85 LYS A O 1
ATOM 704 N N . HIS A 1 86 ? 3.661 -6.125 1.766 1.00 94.31 86 HIS A N 1
ATOM 705 C CA . HIS A 1 86 ? 4.364 -6.399 3.021 1.00 94.31 86 HIS A CA 1
ATOM 706 C C . HIS A 1 86 ? 5.780 -5.828 3.020 1.00 94.31 86 HIS A C 1
ATOM 708 O O . HIS A 1 86 ? 6.183 -5.236 4.017 1.00 94.31 86 HIS A O 1
ATOM 714 N N . LEU A 1 87 ? 6.492 -5.935 1.899 1.00 94.44 87 LEU A N 1
ATOM 715 C CA . LEU A 1 87 ? 7.824 -5.371 1.741 1.00 94.44 87 LEU A CA 1
ATOM 716 C C . LEU A 1 87 ? 7.787 -3.850 1.899 1.00 94.44 87 LEU A C 1
ATOM 718 O O . LEU A 1 87 ? 8.486 -3.326 2.758 1.00 94.44 87 LEU A O 1
ATOM 722 N N . LEU A 1 88 ? 6.915 -3.159 1.156 1.00 93.50 88 LEU A N 1
ATOM 723 C CA . LEU A 1 88 ? 6.731 -1.712 1.298 1.00 93.50 88 LEU A CA 1
ATOM 724 C C . LEU A 1 88 ? 6.394 -1.327 2.741 1.00 93.50 88 LEU A C 1
ATOM 726 O O . LEU A 1 88 ? 7.011 -0.421 3.290 1.00 93.50 88 LEU A O 1
ATOM 730 N N . ALA A 1 89 ? 5.469 -2.047 3.379 1.00 91.19 89 ALA A N 1
ATOM 731 C CA . ALA A 1 89 ? 5.101 -1.772 4.761 1.00 91.19 89 ALA A CA 1
ATOM 732 C C . ALA A 1 89 ? 6.270 -1.972 5.743 1.00 91.19 89 ALA A C 1
ATOM 734 O O . ALA A 1 89 ? 6.442 -1.173 6.655 1.00 91.19 89 ALA A O 1
ATOM 735 N N . SER A 1 90 ? 7.102 -2.998 5.542 1.00 91.25 90 SER A N 1
ATOM 736 C CA . SER A 1 90 ? 8.282 -3.269 6.378 1.00 91.25 90 SER A CA 1
ATOM 737 C C . SER A 1 90 ? 9.444 -2.298 6.151 1.00 91.25 90 SER A C 1
ATOM 739 O O . SER A 1 90 ? 10.296 -2.132 7.024 1.00 91.25 90 SER A O 1
ATOM 741 N N . SER A 1 91 ? 9.473 -1.660 4.980 1.00 87.25 91 SER A N 1
ATOM 742 C CA . SER A 1 91 ? 10.469 -0.657 4.606 1.00 87.25 91 SER A CA 1
ATOM 743 C C . SER A 1 91 ? 10.139 0.734 5.150 1.00 87.25 91 SER A C 1
ATOM 745 O O . SER A 1 91 ? 10.945 1.645 4.985 1.00 87.25 91 SER A O 1
ATOM 747 N N . MET A 1 92 ? 8.980 0.913 5.797 1.00 75.56 92 MET A N 1
ATOM 748 C CA . MET A 1 92 ? 8.648 2.137 6.525 1.00 75.56 92 MET A CA 1
ATOM 749 C C . MET A 1 92 ? 9.532 2.224 7.771 1.00 75.56 92 MET A C 1
ATOM 751 O O . MET A 1 92 ? 9.294 1.521 8.753 1.00 75.56 92 MET A O 1
ATOM 755 N N . ARG A 1 93 ? 10.575 3.050 7.716 1.00 59.53 93 ARG A N 1
ATOM 756 C CA . ARG A 1 93 ? 11.436 3.391 8.852 1.00 59.53 93 ARG A CA 1
ATOM 757 C C . ARG A 1 93 ? 11.664 4.888 8.894 1.00 59.53 93 ARG A C 1
ATOM 759 O O . ARG A 1 93 ? 11.890 5.459 7.806 1.00 59.53 93 ARG A O 1
#

Sequence (93 aa):
MEKRIKKWLKKAEEVKKGNLDLSRDEDLSIAIMNMVSLEEHFYFTAMKTGNDNYLDMLKSIRQLRIKMLKKMVTNPEGEEWCISKHLLASSMR

Nearest PDB structures (foldseek):
  5xsj-assembly1_L  TM=7.755E-01  e=5.422E+00  Clostridium beijerinckii NCIMB 8052

Mean predicted aligned error: 6.96 Å

Foldseek 3Di:
DVVVVVVVVVVVVVVVVPPDDPVVVVVLLVLLLVLVVLLVVLVVCCVVPVDCVSVVVSVVSVVVSVVSLCVVDPPDDDCPSVVSSVVSNVPPD

Solvent-accessible surface area (backbone atoms only — not comparable to full-atom values): 5278 Å² total; per-residue (Å²): 114,67,71,61,51,52,53,50,52,52,52,52,52,55,49,69,70,66,81,62,75,66,62,62,61,51,53,50,50,55,51,44,34,52,36,54,53,47,36,52,53,24,47,54,47,18,70,74,67,72,42,63,69,31,49,55,51,24,53,52,43,49,54,51,35,53,61,54,45,54,77,74,55,70,86,65,65,90,60,48,61,57,50,52,53,49,50,46,54,69,66,67,125

Radius of gyration: 18.87 Å; Cα contacts (8 Å, |Δi|>4): 47; chains: 1; bounding box: 46×28×50 Å

pLDDT: mean 90.73, std 9.71, range [59.53, 98.56]